Protein AF-A0A9D4EH70-F1 (afdb_monomer_lite)

InterPro domains:
  IPR006600 HTH CenpB-type DNA-binding domain [PF03221] (3-60)
  IPR006600 HTH CenpB-type DNA-binding domain [PS51253] (1-66)
  IPR009057 Homedomain-like superfamily [SSF46689] (4-60)

Organism: Dreissena polymorpha (NCBI:txid45954)

Sequence (84 aa):
MTQEEEETLIERITTLSQLGYGLTNAKLKQLAGVLLHELGRKPDNTPMSNTWLYGFRKRWDDRKVSLKPRALDINRAKLTTPEA

Radius of gyration: 15.12 Å; chains: 1; bounding box: 44×30×35 Å

Foldseek 3Di:
DDPVLLVVLLVVLVVCVVVVAQAALQNSQQSSLVSCVVVVVDVDSDGHDPVVSVVSCVVCVVVPSPNDRPCPVVVVVVVPDDPD

Structure (mmCIF, N/CA/C/O backbone):
data_AF-A0A9D4EH70-F1
#
_entry.id   AF-A0A9D4EH70-F1
#
loop_
_atom_site.group_PDB
_atom_site.id
_atom_site.type_symbol
_atom_site.label_atom_id
_atom_site.label_alt_id
_atom_site.label_comp_id
_atom_site.label_asym_id
_atom_site.label_entity_id
_atom_site.label_seq_id
_atom_site.pdbx_PDB_ins_code
_atom_site.Cartn_x
_atom_site.Cartn_y
_atom_site.Cartn_z
_atom_site.occupancy
_atom_site.B_iso_or_equiv
_atom_site.auth_seq_id
_atom_site.auth_comp_id
_atom_site.auth_asym_id
_atom_site.auth_atom_id
_atom_site.pdbx_PDB_model_num
ATOM 1 N N . MET A 1 1 ? -4.821 4.961 7.527 1.00 83.94 1 MET A N 1
ATOM 2 C CA . MET A 1 1 ? -5.342 3.913 6.643 1.00 83.94 1 MET A CA 1
ATOM 3 C C . MET A 1 1 ? -6.093 2.919 7.501 1.00 83.94 1 MET A C 1
ATOM 5 O O . MET A 1 1 ? -5.567 2.551 8.550 1.00 83.94 1 MET A O 1
ATOM 9 N N . THR A 1 2 ? -7.319 2.592 7.120 1.00 89.44 2 THR A N 1
ATOM 10 C CA . THR A 1 2 ? -8.174 1.606 7.786 1.00 89.44 2 THR A CA 1
ATOM 11 C C . THR A 1 2 ? -7.816 0.187 7.329 1.00 89.44 2 THR A C 1
ATOM 13 O O . THR A 1 2 ? -6.997 0.006 6.428 1.00 89.44 2 THR A O 1
ATOM 16 N N . GLN A 1 3 ? -8.411 -0.830 7.957 1.00 87.06 3 GLN A N 1
ATOM 17 C CA . GLN A 1 3 ? -8.188 -2.227 7.578 1.00 87.06 3 GLN A CA 1
ATOM 18 C C . GLN A 1 3 ? -8.746 -2.554 6.180 1.00 87.06 3 GLN A C 1
ATOM 20 O O . GLN A 1 3 ? -8.062 -3.210 5.404 1.00 87.06 3 GLN A O 1
ATOM 25 N N . GLU A 1 4 ? -9.922 -2.033 5.824 1.00 89.00 4 GLU A N 1
ATOM 26 C CA . GLU A 1 4 ? -10.532 -2.201 4.489 1.00 89.00 4 GLU A CA 1
ATOM 27 C C . GLU A 1 4 ? -9.681 -1.563 3.374 1.00 89.00 4 GLU A C 1
ATOM 29 O O . GLU A 1 4 ? -9.499 -2.122 2.289 1.00 89.00 4 GLU A O 1
ATOM 34 N N . GLU A 1 5 ? -9.093 -0.394 3.649 1.00 90.50 5 GLU A N 1
ATOM 35 C CA . GLU A 1 5 ? -8.162 0.269 2.729 1.00 90.50 5 GLU A CA 1
ATOM 36 C C . GLU A 1 5 ? -6.877 -0.562 2.551 1.00 90.50 5 GLU A C 1
ATOM 38 O O . GLU A 1 5 ? -6.329 -0.654 1.450 1.00 90.50 5 GLU A O 1
ATOM 43 N N . GLU A 1 6 ? -6.407 -1.209 3.624 1.00 89.69 6 GLU A N 1
ATOM 44 C CA . GLU A 1 6 ? -5.280 -2.142 3.559 1.00 89.69 6 GLU A CA 1
ATOM 45 C C . GLU A 1 6 ? -5.609 -3.404 2.753 1.00 89.69 6 GLU A C 1
ATOM 47 O O . GLU A 1 6 ? -4.768 -3.838 1.968 1.00 89.69 6 GLU A O 1
ATOM 52 N N . GLU A 1 7 ? -6.815 -3.955 2.878 1.00 90.00 7 GLU A N 1
ATOM 53 C CA . GLU A 1 7 ? -7.289 -5.088 2.069 1.00 90.00 7 GLU A CA 1
ATOM 54 C C . GLU A 1 7 ? -7.310 -4.752 0.577 1.00 90.00 7 GLU A C 1
ATOM 56 O O . GLU A 1 7 ? -6.714 -5.467 -0.232 1.00 90.00 7 GLU A O 1
ATOM 61 N N . THR A 1 8 ? -7.880 -3.600 0.225 1.00 90.75 8 THR A N 1
ATOM 62 C CA . THR A 1 8 ? -7.902 -3.101 -1.159 1.00 90.75 8 THR A CA 1
ATOM 63 C C . THR A 1 8 ? -6.480 -2.947 -1.718 1.00 90.75 8 THR A C 1
ATOM 65 O O . THR A 1 8 ? -6.178 -3.308 -2.862 1.00 90.75 8 THR A O 1
ATOM 68 N N . LEU A 1 9 ? -5.555 -2.437 -0.899 1.00 90.50 9 LEU A N 1
ATOM 69 C CA . LEU A 1 9 ? -4.151 -2.315 -1.275 1.00 90.50 9 LEU A CA 1
ATOM 70 C C . LEU A 1 9 ? -3.500 -3.693 -1.501 1.00 90.50 9 LEU A C 1
ATOM 72 O O . LEU A 1 9 ? -2.738 -3.859 -2.457 1.00 90.50 9 LEU A O 1
ATOM 76 N N . ILE A 1 10 ? -3.799 -4.681 -0.657 1.00 88.88 10 ILE A N 1
ATOM 77 C CA . ILE A 1 10 ? -3.295 -6.057 -0.773 1.00 88.88 10 ILE A CA 1
ATOM 78 C C . ILE A 1 10 ? -3.780 -6.726 -2.062 1.00 88.88 10 ILE A C 1
ATOM 80 O O . ILE A 1 10 ? -2.983 -7.377 -2.742 1.00 88.88 10 ILE A O 1
ATOM 84 N N . GLU A 1 11 ? -5.039 -6.542 -2.446 1.00 88.44 11 GLU A N 1
ATOM 85 C CA . GLU A 1 11 ? -5.573 -7.046 -3.718 1.00 88.44 11 GLU A CA 1
ATOM 86 C C . GLU A 1 11 ? -4.844 -6.434 -4.919 1.00 88.44 11 GLU A C 1
ATOM 88 O O . GLU A 1 11 ? -4.407 -7.148 -5.833 1.00 88.44 11 GLU A O 1
ATOM 93 N N . ARG A 1 12 ? -4.607 -5.116 -4.884 1.00 87.75 12 ARG A N 1
ATOM 94 C CA . ARG A 1 12 ? -3.860 -4.404 -5.932 1.00 87.75 12 ARG A CA 1
ATOM 95 C C . ARG A 1 12 ? -2.414 -4.898 -6.021 1.00 87.75 12 ARG A C 1
ATOM 97 O O . ARG A 1 12 ? -1.912 -5.144 -7.117 1.00 87.75 12 ARG A O 1
ATOM 104 N N . ILE A 1 13 ? -1.752 -5.118 -4.884 1.00 86.62 13 ILE A N 1
ATOM 105 C CA . ILE A 1 13 ? -0.399 -5.697 -4.815 1.00 86.62 13 ILE A CA 1
ATOM 106 C C . ILE A 1 13 ? -0.373 -7.127 -5.364 1.00 86.62 13 ILE A C 1
ATOM 108 O O . ILE A 1 13 ? 0.547 -7.488 -6.097 1.00 86.62 13 ILE A O 1
ATOM 112 N N . THR A 1 14 ? -1.372 -7.936 -5.021 1.00 83.88 14 THR A N 1
ATOM 113 C CA . THR A 1 14 ? -1.474 -9.334 -5.457 1.00 83.88 14 THR A CA 1
ATOM 114 C C . THR A 1 14 ? -1.630 -9.403 -6.971 1.00 83.88 14 THR A C 1
ATOM 116 O O . THR A 1 14 ? -0.883 -10.128 -7.627 1.00 83.88 14 THR A O 1
ATOM 119 N N . THR A 1 15 ? -2.500 -8.564 -7.532 1.00 84.12 15 THR A N 1
ATOM 120 C CA . THR A 1 15 ? -2.687 -8.422 -8.982 1.00 84.12 15 THR A CA 1
ATOM 121 C C . THR A 1 15 ? -1.381 -8.020 -9.669 1.00 84.12 15 THR A C 1
ATOM 123 O O . THR A 1 15 ? -0.946 -8.663 -10.622 1.00 84.12 15 THR A O 1
ATOM 126 N N . LEU A 1 16 ? -0.681 -7.007 -9.146 1.00 81.88 16 LEU A N 1
ATOM 127 C CA . LEU A 1 16 ? 0.613 -6.580 -9.691 1.00 81.88 16 LEU A CA 1
ATOM 128 C C . LEU A 1 16 ? 1.670 -7.692 -9.623 1.00 81.88 16 LEU A C 1
ATOM 130 O O . LEU A 1 16 ? 2.443 -7.870 -10.564 1.00 81.88 16 LEU A O 1
ATOM 134 N N . SER A 1 17 ? 1.684 -8.474 -8.543 1.00 78.25 17 SER A N 1
ATOM 135 C CA . SER A 1 17 ? 2.598 -9.608 -8.389 1.00 78.25 17 SER A CA 1
ATOM 136 C C . SER A 1 17 ? 2.292 -10.743 -9.374 1.00 78.25 17 SER A C 1
ATOM 138 O O . SER A 1 17 ? 3.215 -11.350 -9.929 1.00 78.25 17 SER A O 1
ATOM 140 N N . GLN A 1 18 ? 1.012 -11.021 -9.639 1.00 78.88 18 GLN A N 1
ATOM 141 C CA . GLN A 1 18 ? 0.582 -11.993 -10.651 1.00 78.88 18 GLN A CA 1
ATOM 142 C C . GLN A 1 18 ? 1.004 -11.561 -12.059 1.00 78.88 18 GLN A C 1
ATOM 144 O O . GLN A 1 18 ? 1.509 -12.380 -12.821 1.00 78.88 18 GLN A O 1
ATOM 149 N N . LEU A 1 19 ? 0.924 -10.262 -12.353 1.00 78.31 19 LEU A N 1
ATOM 150 C CA . LEU A 1 19 ? 1.420 -9.660 -13.596 1.00 78.31 19 LEU A CA 1
ATOM 151 C C . LEU A 1 19 ? 2.960 -9.600 -13.686 1.00 78.31 19 LEU A C 1
ATOM 153 O O . LEU A 1 19 ? 3.510 -9.136 -14.681 1.00 78.31 19 LEU A O 1
ATOM 157 N N . GLY A 1 20 ? 3.677 -10.074 -12.662 1.00 73.00 20 GLY A N 1
ATOM 158 C CA . GLY A 1 20 ? 5.136 -10.169 -12.661 1.00 73.00 20 GLY A CA 1
ATOM 159 C C . GLY A 1 20 ? 5.866 -8.909 -12.198 1.00 73.00 20 GLY A C 1
ATOM 160 O O . GLY A 1 20 ? 7.097 -8.882 -12.243 1.00 73.00 20 GLY A O 1
ATOM 161 N N . TYR A 1 21 ? 5.156 -7.894 -11.703 1.00 73.19 21 TYR A N 1
ATOM 162 C CA . TYR A 1 21 ? 5.786 -6.701 -11.147 1.00 73.19 21 TYR A CA 1
ATOM 163 C C . TYR A 1 21 ? 6.346 -6.982 -9.747 1.00 73.19 21 TYR A C 1
ATOM 165 O O . TYR A 1 21 ? 5.628 -7.367 -8.823 1.00 73.19 21 TYR A O 1
ATOM 173 N N . GLY A 1 22 ? 7.652 -6.760 -9.581 1.00 69.75 22 GLY A N 1
ATOM 174 C CA . GLY A 1 22 ? 8.303 -6.758 -8.275 1.00 69.75 22 GLY A CA 1
ATOM 175 C C . GLY A 1 22 ? 7.922 -5.508 -7.485 1.00 69.75 22 GLY A C 1
ATOM 176 O O . GLY A 1 22 ? 8.030 -4.388 -7.984 1.00 69.75 22 GLY A O 1
ATOM 177 N N . LEU A 1 23 ? 7.488 -5.690 -6.238 1.00 76.94 23 LEU A N 1
ATOM 178 C CA . LEU A 1 23 ? 7.051 -4.590 -5.384 1.00 76.94 23 LEU A CA 1
ATOM 179 C C . LEU A 1 23 ? 8.098 -4.284 -4.314 1.00 76.94 23 LEU A C 1
ATOM 181 O O . LEU A 1 23 ? 8.263 -5.017 -3.342 1.00 76.94 23 LEU A O 1
ATOM 185 N N . THR A 1 24 ? 8.821 -3.180 -4.511 1.00 84.19 24 THR A N 1
ATOM 186 C CA . THR A 1 24 ? 9.777 -2.663 -3.527 1.00 84.19 24 THR A CA 1
ATOM 187 C C . THR A 1 24 ? 9.053 -1.932 -2.396 1.00 84.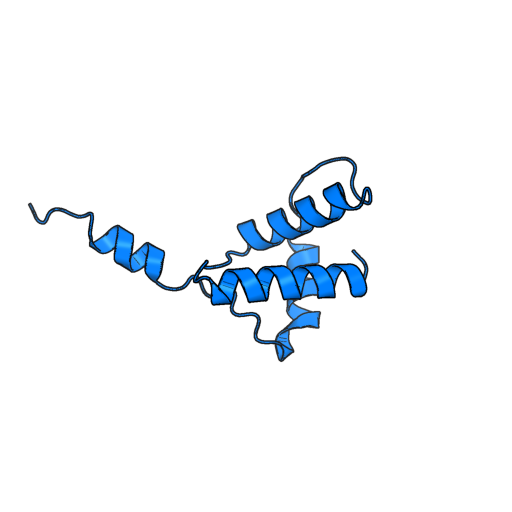19 24 THR A C 1
ATOM 189 O O . THR A 1 24 ? 7.930 -1.454 -2.554 1.00 84.19 24 THR A O 1
ATOM 192 N N . ASN A 1 25 ? 9.729 -1.758 -1.258 1.00 87.81 25 ASN A N 1
ATOM 193 C CA . ASN A 1 25 ? 9.209 -0.965 -0.137 1.00 87.81 25 ASN A CA 1
ATOM 194 C C . ASN A 1 25 ? 8.855 0.472 -0.530 1.00 87.81 25 ASN A C 1
ATOM 196 O O . ASN A 1 25 ? 7.877 1.025 -0.034 1.00 87.81 25 ASN A O 1
ATOM 200 N N . ALA A 1 26 ? 9.642 1.082 -1.418 1.00 86.06 26 ALA A N 1
ATOM 201 C CA . ALA A 1 26 ? 9.358 2.418 -1.925 1.00 86.06 26 ALA A CA 1
ATOM 202 C C . ALA A 1 26 ? 8.060 2.430 -2.745 1.00 86.06 26 ALA A C 1
ATOM 204 O O . ALA A 1 26 ? 7.177 3.243 -2.478 1.00 86.06 26 ALA A O 1
ATOM 205 N N . LYS A 1 27 ? 7.910 1.472 -3.670 1.00 85.88 27 LYS A N 1
ATOM 206 C CA . LYS A 1 27 ? 6.723 1.346 -4.525 1.00 85.88 2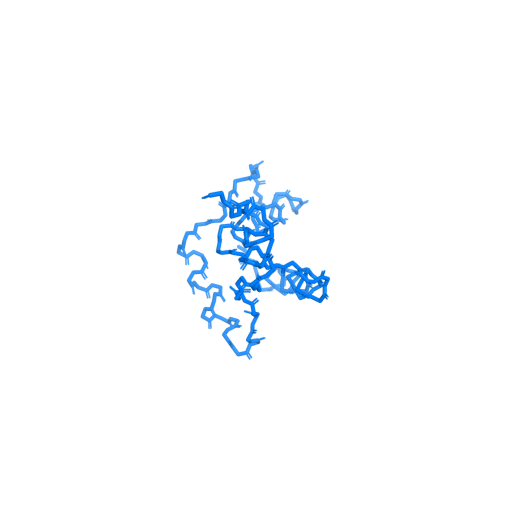7 LYS A CA 1
ATOM 207 C C . LYS A 1 27 ? 5.464 1.051 -3.710 1.00 85.88 27 LYS A C 1
ATOM 209 O O . LYS A 1 27 ? 4.423 1.637 -3.969 1.00 85.88 27 LYS A O 1
ATOM 214 N N . LEU A 1 28 ? 5.573 0.204 -2.687 1.00 88.56 28 LEU A N 1
ATOM 215 C CA . LEU A 1 28 ? 4.476 -0.106 -1.773 1.00 88.56 28 LEU A CA 1
ATOM 216 C C . LEU A 1 28 ? 3.990 1.143 -1.026 1.00 88.56 28 LEU A C 1
ATOM 218 O O . LEU A 1 28 ? 2.798 1.438 -1.018 1.00 88.56 28 LEU A O 1
ATOM 222 N N . LYS A 1 29 ? 4.915 1.912 -0.441 1.00 91.88 29 LYS A N 1
ATOM 223 C CA . LYS A 1 29 ? 4.577 3.171 0.240 1.00 91.88 29 LYS A CA 1
ATOM 224 C C . LYS A 1 29 ? 3.951 4.186 -0.712 1.00 91.88 29 LYS A C 1
ATOM 226 O O . LYS A 1 29 ? 3.051 4.913 -0.303 1.00 91.88 29 LYS A O 1
ATOM 231 N N . GLN A 1 30 ? 4.424 4.241 -1.955 1.00 91.94 30 GLN A N 1
ATOM 232 C CA . GLN A 1 30 ? 3.865 5.114 -2.980 1.00 91.94 30 GLN A CA 1
ATOM 233 C C . GLN A 1 30 ? 2.445 4.688 -3.363 1.00 91.94 30 GLN A C 1
ATOM 235 O O . GLN A 1 30 ? 1.557 5.526 -3.336 1.00 91.94 30 GLN A O 1
ATOM 240 N N . LEU A 1 31 ? 2.202 3.402 -3.637 1.00 91.00 31 LEU A N 1
ATOM 241 C CA . LEU A 1 31 ? 0.865 2.889 -3.968 1.00 91.00 31 LEU A CA 1
ATOM 242 C C . LEU A 1 31 ? -0.143 3.126 -2.843 1.00 91.00 31 LEU A C 1
ATOM 244 O O . LEU A 1 31 ? -1.269 3.522 -3.112 1.00 91.00 31 LEU A O 1
ATOM 248 N N . ALA A 1 32 ? 0.268 2.931 -1.591 1.00 92.38 32 ALA A N 1
ATOM 249 C CA . ALA A 1 32 ? -0.574 3.234 -0.440 1.00 92.38 32 ALA A CA 1
ATOM 250 C C . ALA A 1 32 ? -0.892 4.739 -0.336 1.00 92.38 32 ALA A C 1
ATOM 252 O O . ALA A 1 32 ? -2.013 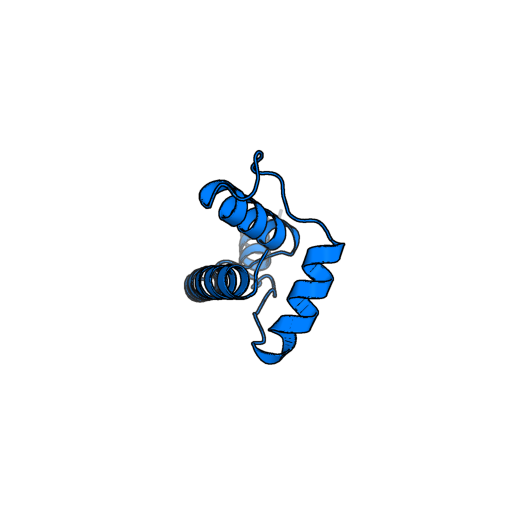5.116 -0.013 1.00 92.38 32 ALA A O 1
ATOM 253 N N . GLY A 1 33 ? 0.085 5.602 -0.638 1.00 93.50 33 GLY A N 1
ATOM 254 C CA . GLY A 1 33 ? -0.115 7.053 -0.696 1.00 93.50 33 GLY A CA 1
ATOM 255 C C . GLY A 1 33 ? -1.093 7.468 -1.796 1.00 93.50 33 GLY A C 1
ATOM 256 O O . GLY A 1 33 ? -2.013 8.235 -1.524 1.00 93.50 33 GLY A O 1
ATOM 257 N N . VAL A 1 34 ? -0.930 6.898 -2.995 1.00 93.06 34 VAL A N 1
ATOM 258 C CA . VAL A 1 34 ? -1.830 7.089 -4.144 1.00 93.06 34 VAL A CA 1
ATOM 259 C C . VAL A 1 34 ? -3.247 6.661 -3.784 1.00 93.06 34 VAL A C 1
ATOM 261 O O . VAL A 1 34 ? -4.168 7.443 -3.968 1.00 93.06 34 VAL A O 1
ATOM 264 N N . LEU A 1 35 ? -3.416 5.468 -3.210 1.00 92.38 35 LEU A N 1
ATOM 265 C CA . LEU A 1 35 ? -4.724 4.945 -2.816 1.00 92.38 35 LEU A CA 1
ATOM 266 C C . LEU A 1 35 ? -5.440 5.889 -1.840 1.00 92.38 35 LEU A C 1
ATOM 268 O O . LEU A 1 35 ? -6.603 6.220 -2.035 1.00 92.38 35 LEU A O 1
ATOM 272 N N . LEU A 1 36 ? -4.745 6.381 -0.811 1.00 92.50 36 LEU A N 1
ATOM 273 C CA . LEU A 1 36 ? -5.348 7.313 0.146 1.00 92.50 36 LEU A CA 1
ATOM 274 C C . LEU A 1 36 ? -5.681 8.674 -0.470 1.00 92.50 36 LEU A C 1
ATOM 276 O O . LEU A 1 36 ? -6.641 9.312 -0.042 1.00 92.50 36 LEU A O 1
ATOM 280 N N . HIS A 1 37 ? -4.899 9.122 -1.448 1.00 92.81 37 HIS A N 1
ATOM 281 C CA . HIS A 1 37 ? -5.201 10.336 -2.194 1.00 92.81 37 HIS A CA 1
ATOM 282 C C . HIS A 1 37 ? -6.429 10.152 -3.099 1.00 92.81 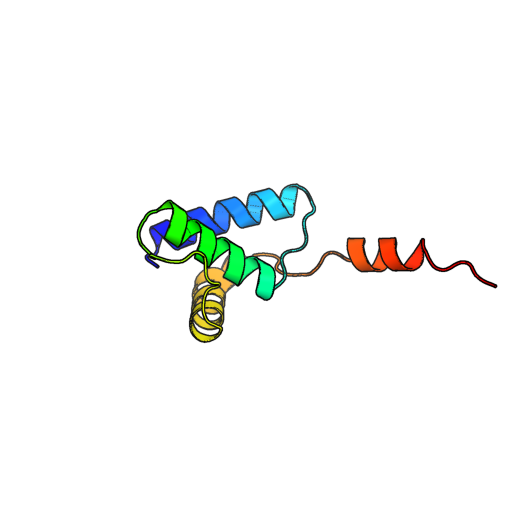37 HIS A C 1
ATOM 284 O O . HIS A 1 37 ? -7.340 10.973 -3.048 1.00 92.81 37 HIS A O 1
ATOM 290 N N . GLU A 1 38 ? -6.504 9.041 -3.843 1.00 90.00 38 GLU A N 1
ATOM 291 C CA . GLU A 1 38 ? -7.658 8.657 -4.677 1.00 90.00 38 GLU A CA 1
ATOM 292 C C . GLU A 1 38 ? -8.953 8.566 -3.848 1.00 90.00 38 GLU A C 1
ATOM 294 O O . GLU A 1 38 ? -10.017 8.967 -4.308 1.00 90.00 38 GLU A O 1
ATOM 299 N N . LEU A 1 39 ? -8.857 8.107 -2.597 1.00 88.94 39 LEU A N 1
ATOM 300 C CA . LEU A 1 39 ? -9.975 8.030 -1.649 1.00 88.94 39 LEU A CA 1
ATOM 301 C C . LEU A 1 39 ? -10.284 9.355 -0.924 1.00 88.94 39 LEU A C 1
ATOM 303 O O . LEU A 1 39 ? -11.136 9.385 -0.036 1.00 88.94 39 LEU A O 1
ATOM 307 N N . GLY A 1 40 ? -9.568 10.444 -1.222 1.00 90.31 40 GLY A N 1
ATOM 308 C CA . GLY A 1 40 ? -9.738 11.741 -0.552 1.00 90.31 40 GLY A CA 1
ATOM 309 C C . GLY A 1 40 ? -9.334 11.751 0.930 1.00 90.31 40 GLY A C 1
ATOM 310 O O . GLY A 1 40 ? -9.601 12.712 1.648 1.00 90.31 40 GLY A O 1
ATOM 311 N N . ARG A 1 41 ? -8.671 10.694 1.414 1.00 87.25 41 ARG A N 1
ATOM 312 C CA . ARG A 1 41 ? -8.161 10.568 2.792 1.00 87.25 41 ARG A CA 1
ATOM 313 C C . ARG A 1 41 ? -6.835 11.287 2.999 1.00 87.25 41 ARG A C 1
ATOM 315 O O . ARG A 1 41 ? -6.377 11.414 4.136 1.00 87.25 41 ARG A O 1
ATOM 322 N N . LYS A 1 42 ? -6.204 11.726 1.912 1.00 86.06 42 LYS A N 1
ATOM 323 C CA . LYS A 1 42 ? -4.941 12.449 1.938 1.00 86.06 42 LYS A CA 1
ATOM 324 C C . LYS A 1 42 ? -4.946 13.585 0.910 1.00 86.06 42 LYS A C 1
ATOM 326 O O . LYS A 1 42 ? -5.242 13.323 -0.256 1.00 86.06 42 LYS A O 1
ATOM 331 N N . PRO A 1 43 ? -4.583 14.819 1.310 1.00 82.06 43 PRO A N 1
ATOM 332 C CA . PRO A 1 43 ? -4.566 15.956 0.391 1.00 82.06 43 PRO A CA 1
ATOM 333 C C . PRO A 1 43 ? -3.519 15.772 -0.712 1.00 82.06 43 PRO A C 1
ATOM 335 O O . PRO A 1 43 ? -3.793 16.064 -1.871 1.00 82.06 43 PRO A O 1
ATOM 338 N N . ASP A 1 44 ? -2.373 15.179 -0.370 1.00 84.88 44 ASP A N 1
ATOM 339 C CA . ASP A 1 44 ? -1.254 15.021 -1.291 1.00 84.88 44 ASP A CA 1
ATOM 340 C C . ASP A 1 44 ? -0.987 13.553 -1.614 1.00 84.88 44 ASP A C 1
ATOM 342 O O . ASP A 1 44 ? -1.003 12.684 -0.736 1.00 84.88 44 ASP A O 1
ATOM 346 N N . ASN A 1 45 ? -0.582 13.293 -2.854 1.00 88.06 45 ASN A N 1
ATOM 347 C CA . ASN A 1 45 ? -0.094 11.993 -3.306 1.00 88.06 45 ASN A CA 1
ATOM 348 C C . ASN A 1 45 ? 1.350 11.711 -2.836 1.00 88.06 45 ASN A C 1
ATOM 350 O O . ASN A 1 45 ? 2.237 11.339 -3.608 1.00 88.06 45 ASN A O 1
ATOM 354 N N . THR A 1 46 ? 1.629 11.949 -1.554 1.00 91.31 46 THR A N 1
ATOM 355 C CA . THR A 1 46 ? 2.942 11.651 -0.978 1.00 91.31 46 THR A CA 1
ATOM 356 C C . THR A 1 46 ? 3.005 10.192 -0.516 1.00 91.31 46 THR A C 1
ATOM 358 O O . THR A 1 46 ? 1.994 9.637 -0.069 1.00 91.31 46 THR A O 1
ATOM 361 N N . PRO A 1 47 ? 4.178 9.539 -0.571 1.00 92.31 47 PRO A N 1
ATOM 362 C CA . PRO A 1 47 ? 4.330 8.175 -0.076 1.00 92.31 47 PRO A CA 1
ATOM 363 C C . PRO A 1 47 ? 3.965 8.042 1.408 1.00 92.31 47 PRO A C 1
ATOM 365 O O . PRO A 1 47 ? 4.080 8.989 2.190 1.00 92.31 47 PRO A O 1
ATOM 368 N N . MET A 1 48 ? 3.564 6.840 1.816 1.00 93.38 48 MET A N 1
ATOM 369 C CA . MET A 1 48 ? 3.397 6.507 3.231 1.00 93.38 48 MET A CA 1
ATOM 370 C C . MET A 1 48 ? 4.737 6.481 3.979 1.00 93.38 48 MET A C 1
ATOM 372 O O . MET A 1 48 ? 5.805 6.318 3.386 1.00 93.38 48 MET A O 1
ATOM 376 N N . SER A 1 49 ? 4.685 6.620 5.305 1.00 93.19 49 SER A N 1
ATOM 377 C CA . SER A 1 49 ? 5.875 6.598 6.161 1.00 93.19 49 SER A CA 1
ATOM 378 C C . SER A 1 49 ? 6.462 5.188 6.315 1.00 93.19 49 SER A C 1
ATOM 380 O O . SER A 1 49 ? 5.787 4.175 6.111 1.00 93.19 49 SER A O 1
ATOM 382 N N . ASN A 1 50 ? 7.733 5.109 6.724 1.00 91.81 50 ASN A N 1
ATOM 383 C CA . ASN A 1 50 ? 8.354 3.830 7.083 1.00 91.81 50 ASN A CA 1
ATOM 384 C C . ASN A 1 50 ? 7.654 3.184 8.286 1.00 91.81 50 ASN A C 1
ATOM 386 O O . ASN A 1 50 ? 7.442 1.978 8.283 1.00 91.81 50 ASN A O 1
ATOM 390 N N . THR A 1 51 ? 7.233 3.974 9.277 1.00 93.12 51 THR A N 1
ATOM 391 C CA . THR A 1 51 ? 6.488 3.478 10.445 1.00 93.12 51 THR A CA 1
ATOM 392 C C . THR A 1 51 ? 5.207 2.761 10.034 1.00 93.12 51 THR A C 1
ATOM 394 O O . THR A 1 51 ? 4.940 1.657 10.509 1.00 93.12 51 THR A O 1
ATOM 397 N N . TRP A 1 52 ? 4.445 3.341 9.099 1.00 93.25 52 TRP A N 1
ATOM 398 C CA . TRP A 1 52 ? 3.270 2.669 8.552 1.00 93.25 52 TRP A CA 1
ATOM 399 C C . TRP A 1 52 ? 3.652 1.359 7.852 1.00 93.25 52 TRP A C 1
ATOM 401 O O . TRP A 1 52 ? 3.024 0.338 8.114 1.00 93.25 52 TRP A O 1
ATOM 411 N N . LEU A 1 53 ? 4.704 1.364 7.027 1.00 90.56 53 LEU A N 1
ATOM 412 C CA . LEU A 1 53 ? 5.161 0.177 6.299 1.00 90.56 53 LEU A CA 1
ATOM 413 C C . LEU A 1 53 ? 5.506 -0.987 7.242 1.00 90.56 53 LEU A C 1
ATOM 415 O O . LEU A 1 53 ? 5.150 -2.128 6.952 1.00 90.56 53 LEU A O 1
ATOM 419 N N . TYR A 1 54 ? 6.184 -0.717 8.361 1.00 89.06 54 TYR A N 1
ATOM 420 C CA . TYR A 1 54 ? 6.490 -1.746 9.358 1.00 89.06 54 TYR A CA 1
ATOM 421 C C . TYR A 1 54 ? 5.217 -2.306 10.002 1.00 89.06 54 TYR A C 1
ATOM 423 O O . TYR A 1 54 ? 5.075 -3.523 10.114 1.00 89.06 54 TYR A O 1
ATOM 431 N N . GLY A 1 55 ? 4.269 -1.438 10.369 1.00 91.25 55 GLY A N 1
ATOM 432 C CA . GLY A 1 55 ? 2.978 -1.863 10.915 1.00 91.25 55 GLY A CA 1
ATOM 433 C C . GLY A 1 55 ? 2.155 -2.686 9.920 1.00 91.25 55 GLY A C 1
ATOM 434 O O . GLY A 1 55 ? 1.625 -3.731 10.284 1.00 91.25 55 GLY A O 1
ATOM 435 N N . PHE A 1 56 ? 2.105 -2.250 8.661 1.00 89.62 56 PHE A N 1
ATOM 436 C CA . PHE A 1 56 ? 1.439 -2.954 7.568 1.00 89.62 56 PHE A CA 1
ATOM 437 C C . PHE A 1 56 ? 2.045 -4.343 7.357 1.00 89.62 56 PHE A C 1
ATOM 439 O O . PHE A 1 56 ? 1.331 -5.338 7.379 1.00 89.62 56 PHE A O 1
ATOM 446 N N . ARG A 1 57 ? 3.375 -4.441 7.248 1.00 86.25 57 ARG A N 1
ATOM 447 C CA . ARG A 1 57 ? 4.063 -5.734 7.107 1.00 86.25 57 ARG A CA 1
ATOM 448 C C . ARG A 1 57 ? 3.759 -6.678 8.264 1.00 86.25 57 ARG A C 1
ATOM 450 O O . ARG A 1 57 ? 3.488 -7.839 8.014 1.00 86.25 57 ARG A O 1
ATOM 457 N N . LYS A 1 58 ? 3.756 -6.179 9.503 1.00 87.50 58 LYS A N 1
ATOM 458 C CA . LYS A 1 58 ? 3.440 -6.996 10.681 1.00 87.50 58 LYS A CA 1
ATOM 459 C C . LYS A 1 58 ? 1.998 -7.519 10.665 1.00 87.50 58 LYS A C 1
ATOM 461 O O . LYS A 1 58 ? 1.773 -8.649 11.072 1.00 87.50 58 LYS A O 1
ATOM 466 N N . ARG A 1 59 ? 1.029 -6.713 10.215 1.00 87.44 59 ARG A N 1
ATOM 467 C CA . ARG A 1 59 ? -0.385 -7.128 10.107 1.00 87.44 59 ARG A CA 1
ATOM 468 C C . ARG A 1 59 ? -0.628 -8.139 8.989 1.00 87.44 59 ARG A C 1
ATOM 470 O O . ARG A 1 59 ? -1.495 -8.991 9.123 1.00 87.44 59 ARG A O 1
ATOM 477 N N . TRP A 1 60 ? 0.129 -8.036 7.901 1.00 83.50 60 TRP A N 1
ATOM 478 C CA . TRP A 1 60 ? -0.074 -8.820 6.681 1.00 83.50 60 TRP A CA 1
ATOM 479 C C . TRP A 1 60 ? 1.019 -9.872 6.440 1.00 83.50 60 TRP A C 1
ATOM 481 O O . TRP A 1 60 ? 1.153 -10.374 5.322 1.00 83.50 60 TRP A O 1
ATOM 491 N N . ASP A 1 61 ? 1.788 -10.218 7.478 1.00 76.69 61 ASP A N 1
ATOM 492 C CA . ASP A 1 61 ? 2.921 -11.152 7.403 1.00 76.69 61 ASP A CA 1
ATOM 493 C C . ASP A 1 61 ? 2.463 -12.557 6.969 1.00 76.69 61 ASP A C 1
ATOM 495 O O . ASP A 1 61 ? 3.041 -13.167 6.065 1.00 76.69 61 ASP A O 1
ATOM 499 N N . ASP A 1 62 ? 1.320 -13.006 7.498 1.00 70.69 62 ASP A N 1
ATOM 500 C CA . ASP A 1 62 ? 0.714 -14.310 7.194 1.00 70.69 62 ASP A CA 1
ATOM 501 C C . ASP A 1 62 ? 0.331 -14.473 5.719 1.00 70.69 62 ASP A C 1
ATOM 503 O O . ASP A 1 62 ? 0.348 -15.581 5.176 1.00 70.69 62 ASP A O 1
ATOM 507 N N . ARG A 1 63 ? 0.028 -13.369 5.024 1.00 65.25 63 ARG A N 1
ATOM 508 C CA . ARG A 1 63 ? -0.354 -13.410 3.606 1.00 65.25 63 ARG A CA 1
ATOM 509 C C . ARG A 1 63 ? 0.837 -13.558 2.665 1.00 65.25 63 ARG A C 1
ATOM 511 O O . ARG A 1 63 ? 0.631 -13.590 1.453 1.00 65.25 63 ARG A O 1
ATOM 518 N N . LYS A 1 64 ? 2.070 -13.657 3.194 1.00 59.88 64 LYS A N 1
ATOM 519 C CA . LYS A 1 64 ? 3.325 -13.803 2.430 1.00 59.88 64 LYS A CA 1
ATOM 520 C C . LYS A 1 64 ? 3.352 -12.900 1.199 1.00 59.88 64 LYS A C 1
ATOM 522 O O . LYS A 1 64 ? 3.796 -13.331 0.131 1.00 59.88 64 LYS A O 1
ATOM 527 N N . VAL A 1 65 ? 2.843 -11.670 1.334 1.00 59.16 65 VAL A N 1
ATOM 528 C CA . VAL A 1 65 ? 2.787 -10.692 0.246 1.00 59.16 65 VAL A CA 1
ATOM 529 C C . VAL A 1 65 ? 4.206 -10.565 -0.269 1.00 59.16 65 VAL A C 1
ATOM 531 O O . VAL A 1 65 ? 5.086 -10.056 0.428 1.00 59.16 65 VAL A O 1
ATOM 534 N N . SER A 1 66 ? 4.463 -11.153 -1.437 1.00 54.09 66 SER A N 1
ATOM 535 C CA . SER A 1 66 ? 5.822 -11.397 -1.893 1.00 54.09 66 SER A CA 1
ATOM 536 C C . SER A 1 66 ? 6.392 -10.081 -2.407 1.00 54.09 66 SER A C 1
ATOM 538 O O . SER A 1 66 ? 6.429 -9.812 -3.601 1.00 54.09 66 SER A O 1
ATOM 540 N N . LEU A 1 67 ? 6.849 -9.245 -1.476 1.00 56.22 67 LEU A N 1
ATOM 541 C CA . LEU A 1 67 ? 7.627 -8.028 -1.712 1.00 56.22 67 LEU A CA 1
ATOM 542 C C . LEU A 1 67 ? 9.074 -8.371 -2.092 1.00 56.22 67 LEU A C 1
ATOM 544 O O . LEU A 1 67 ? 9.988 -7.570 -1.895 1.00 56.22 67 LEU A O 1
ATOM 548 N N . LYS A 1 68 ? 9.315 -9.594 -2.582 1.00 50.56 68 LYS A N 1
ATOM 549 C CA . LYS A 1 68 ? 10.595 -9.936 -3.177 1.00 50.56 68 LYS A CA 1
ATOM 550 C C . LYS A 1 68 ? 10.638 -9.226 -4.529 1.00 50.56 68 LYS A C 1
ATOM 552 O O . LYS A 1 68 ? 9.746 -9.459 -5.349 1.00 50.56 68 LYS A O 1
ATOM 557 N N . PRO A 1 69 ? 11.649 -8.387 -4.798 1.00 44.53 69 PRO A N 1
ATOM 558 C CA . PRO A 1 69 ? 11.939 -8.020 -6.169 1.00 44.53 69 PRO A CA 1
ATOM 559 C C . PRO A 1 69 ? 12.190 -9.337 -6.905 1.00 44.53 69 PRO A C 1
ATOM 561 O O . PRO A 1 69 ? 13.170 -10.028 -6.620 1.00 44.53 69 PRO A O 1
ATOM 564 N N . ARG A 1 70 ? 11.267 -9.763 -7.781 1.00 49.09 70 ARG A N 1
ATOM 565 C CA . ARG A 1 70 ? 11.597 -10.863 -8.687 1.00 49.09 70 ARG A CA 1
ATOM 566 C C . ARG A 1 70 ? 12.798 -10.382 -9.480 1.00 49.09 70 ARG A C 1
ATOM 568 O O . ARG A 1 70 ? 12.809 -9.254 -9.965 1.00 49.09 70 ARG A O 1
ATOM 575 N N . ALA A 1 71 ? 13.778 -11.262 -9.606 1.00 48.56 71 ALA A N 1
ATOM 576 C CA . ALA A 1 71 ? 15.031 -11.096 -10.325 1.00 48.56 71 ALA A CA 1
ATOM 577 C C . ALA A 1 71 ? 14.882 -10.724 -11.821 1.00 48.56 71 ALA A C 1
ATOM 579 O O . ALA A 1 71 ? 15.839 -10.862 -12.567 1.00 48.56 71 ALA A O 1
ATOM 580 N N . LEU A 1 72 ? 13.718 -10.252 -12.282 1.00 46.22 72 LEU A N 1
ATOM 581 C CA . LEU A 1 72 ? 13.502 -9.726 -13.626 1.00 46.22 72 LEU A CA 1
ATOM 582 C C . LEU A 1 72 ? 14.334 -8.464 -13.878 1.00 46.22 72 LEU A C 1
ATOM 584 O O . LEU A 1 72 ? 14.894 -8.351 -14.963 1.00 46.22 72 LEU A O 1
ATOM 588 N N . ASP A 1 73 ? 14.505 -7.581 -12.888 1.00 48.50 73 ASP A N 1
ATOM 589 C CA . ASP A 1 73 ? 15.415 -6.431 -13.031 1.00 48.50 73 ASP A CA 1
ATOM 590 C C . ASP A 1 73 ? 16.889 -6.868 -13.024 1.00 48.50 73 ASP A C 1
ATOM 592 O O . ASP A 1 73 ? 17.685 -6.360 -13.807 1.00 48.50 73 ASP A O 1
ATOM 596 N N . ILE A 1 74 ? 17.247 -7.882 -12.225 1.00 48.03 7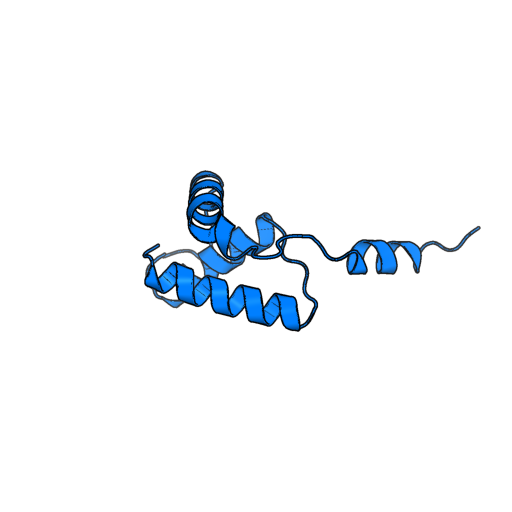4 ILE A N 1
ATOM 597 C CA . ILE A 1 74 ? 18.603 -8.462 -12.228 1.00 48.03 74 ILE A CA 1
ATOM 598 C C . ILE A 1 74 ? 18.890 -9.162 -13.567 1.00 48.03 74 ILE A C 1
ATOM 600 O O . ILE A 1 74 ? 19.987 -9.040 -14.102 1.00 48.03 74 ILE 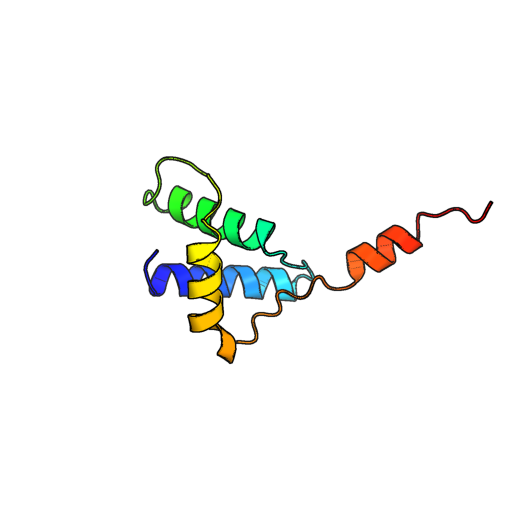A O 1
ATOM 604 N N . ASN A 1 75 ? 17.909 -9.858 -14.144 1.00 45.31 75 ASN A N 1
ATOM 605 C CA . ASN A 1 75 ? 18.062 -10.551 -15.423 1.00 45.31 75 ASN A CA 1
ATOM 606 C C . ASN A 1 75 ? 18.041 -9.586 -16.617 1.00 45.31 75 ASN A C 1
ATOM 608 O O . ASN A 1 75 ? 18.764 -9.819 -17.579 1.00 45.31 75 ASN A O 1
ATOM 612 N N . ARG A 1 76 ? 17.283 -8.481 -16.556 1.00 49.25 76 ARG A N 1
ATOM 613 C CA . ARG A 1 76 ? 17.353 -7.415 -17.570 1.00 49.25 76 ARG A CA 1
ATOM 614 C C . ARG A 1 76 ? 18.675 -6.657 -17.514 1.00 49.25 76 ARG A C 1
ATOM 616 O O . ARG A 1 76 ? 19.257 -6.430 -18.565 1.00 49.25 76 ARG A O 1
ATOM 623 N N . ALA A 1 77 ? 19.187 -6.350 -16.320 1.00 49.91 77 ALA A N 1
ATOM 624 C CA . ALA A 1 77 ? 20.493 -5.707 -16.166 1.00 49.91 77 ALA A CA 1
ATOM 625 C C . ALA A 1 77 ? 21.651 -6.587 -16.680 1.00 49.91 77 ALA A C 1
ATOM 627 O O . ALA A 1 77 ? 22.599 -6.066 -17.259 1.00 49.91 77 ALA A O 1
ATOM 628 N N . LYS A 1 78 ? 21.551 -7.917 -16.533 1.00 48.50 78 LYS A N 1
ATOM 629 C CA . LYS A 1 78 ? 22.527 -8.877 -17.086 1.00 48.50 78 LYS A CA 1
ATOM 630 C C . LYS A 1 78 ? 22.460 -9.050 -18.608 1.00 48.50 78 LYS A C 1
ATOM 632 O O . LYS A 1 78 ? 23.426 -9.517 -19.192 1.00 48.50 78 LYS A O 1
ATOM 637 N N . LEU A 1 79 ? 21.347 -8.696 -19.255 1.00 49.09 79 LEU A N 1
ATOM 638 C CA . LEU A 1 79 ? 21.202 -8.764 -20.718 1.00 49.09 79 LEU A CA 1
ATOM 639 C C . LEU A 1 79 ? 21.704 -7.499 -21.433 1.00 49.09 79 LEU A C 1
ATOM 641 O O . LEU A 1 79 ? 21.797 -7.494 -22.656 1.00 49.09 79 LEU A O 1
ATOM 645 N N . THR A 1 80 ? 22.021 -6.432 -20.694 1.00 48.56 80 THR A N 1
ATOM 646 C CA . THR A 1 80 ? 22.490 -5.147 -21.244 1.00 48.56 80 THR A CA 1
ATOM 647 C C . THR A 1 80 ? 23.958 -4.841 -20.960 1.00 48.56 80 THR A C 1
ATOM 649 O O . THR A 1 80 ? 24.394 -3.731 -21.242 1.00 48.56 80 THR A O 1
ATOM 652 N N . THR A 1 81 ? 24.734 -5.776 -20.412 1.00 47.47 81 THR A N 1
ATOM 653 C CA . THR A 1 81 ? 26.201 -5.681 -20.419 1.00 47.47 81 THR A CA 1
ATOM 654 C C . THR A 1 81 ? 26.719 -6.292 -21.719 1.00 47.47 81 THR A C 1
ATOM 656 O O . THR A 1 81 ? 26.639 -7.513 -21.858 1.00 47.47 81 THR A O 1
ATOM 659 N N . PRO A 1 82 ? 27.239 -5.501 -22.677 1.00 48.16 82 PRO A N 1
ATOM 660 C CA . PRO A 1 82 ? 28.122 -6.052 -23.688 1.00 48.16 82 PRO A CA 1
ATOM 661 C C . PRO A 1 82 ? 29.378 -6.511 -22.946 1.00 48.16 82 PRO A C 1
ATOM 663 O O . PRO A 1 82 ? 30.032 -5.703 -22.286 1.00 48.16 82 PRO A O 1
ATOM 666 N N . GLU A 1 83 ? 29.683 -7.804 -22.999 1.00 50.72 83 GLU A N 1
ATOM 667 C CA . GLU A 1 83 ? 31.052 -8.255 -22.763 1.00 50.72 83 GLU A CA 1
ATOM 668 C C . GLU A 1 83 ? 31.921 -7.578 -23.832 1.00 50.72 83 GLU A C 1
ATOM 670 O O . GLU A 1 83 ? 31.741 -7.817 -25.027 1.00 50.72 83 GLU A O 1
ATOM 675 N N . ALA A 1 84 ? 32.784 -6.666 -23.393 1.00 42.31 84 ALA A N 1
ATOM 676 C CA . ALA A 1 84 ? 33.844 -6.057 -24.183 1.00 42.31 84 ALA A CA 1
ATOM 677 C C . ALA A 1 84 ? 35.163 -6.268 -23.442 1.00 42.31 84 ALA A C 1
ATOM 679 O O . ALA A 1 84 ? 35.157 -6.107 -22.197 1.00 42.31 84 ALA A O 1
#

Secondary structure (DSSP, 8-state):
--HHHHHHHHHHHHHHHHTT----HHHHHHHHHHHHHHTTS-SS-PPPPHHHHHHHHHHSGGGT------THHHHHHHHS----

pLDDT: mean 77.41, std 17.06, range [42.31, 93.5]